Protein AF-A0A066UQR5-F1 (afdb_monomer)

Foldseek 3Di:
DDPVVVVVVVVCVCVVVPVLCVLVVVLVVVLVCCVVVCVPPPPCAPQNSLLCSLLSLLVSLLVLLVVLCVVDVPDCVVSVVLNVVSVVLSVVLVVVCVVVVSVPDNDPPDPVSVVSSVVSNVVSVVSSVVSSVSVVVSVVVVPDDPPPDDPDDDPDDPDDDDD

Structure (mmCIF, N/CA/C/O backbone):
data_AF-A0A066UQR5-F1
#
_entry.id   AF-A0A066UQR5-F1
#
loop_
_atom_site.group_PDB
_atom_site.id
_atom_site.type_symbol
_atom_site.label_atom_id
_atom_site.label_alt_id
_atom_site.label_comp_id
_atom_site.label_asym_id
_atom_site.label_entity_id
_atom_site.label_seq_id
_atom_site.pdbx_PDB_ins_code
_atom_site.Cartn_x
_atom_site.Cartn_y
_atom_site.Cartn_z
_atom_site.occupancy
_atom_site.B_iso_or_equiv
_atom_site.auth_seq_id
_atom_site.auth_comp_id
_atom_site.auth_asym_id
_atom_site.auth_atom_id
_atom_site.pdbx_PDB_model_num
ATOM 1 N N . MET A 1 1 ? 10.404 32.301 -6.853 1.00 52.53 1 MET A N 1
ATOM 2 C CA . MET A 1 1 ? 10.567 30.885 -7.237 1.00 52.53 1 MET A CA 1
ATOM 3 C C . MET A 1 1 ? 9.236 30.421 -7.804 1.00 52.53 1 MET A C 1
ATOM 5 O O . MET A 1 1 ? 8.240 30.548 -7.100 1.00 52.53 1 MET A O 1
ATOM 9 N N . SER A 1 2 ? 9.175 30.049 -9.086 1.00 71.06 2 SER A N 1
ATOM 10 C CA . SER A 1 2 ? 7.909 29.669 -9.725 1.00 71.06 2 SER A CA 1
ATOM 11 C C . SER A 1 2 ? 7.481 28.278 -9.256 1.00 71.06 2 SER A C 1
ATOM 13 O O . SER A 1 2 ? 8.326 27.415 -9.035 1.00 71.06 2 SER A O 1
ATOM 15 N N . ILE A 1 3 ? 6.173 28.034 -9.136 1.00 69.75 3 ILE A N 1
ATOM 16 C CA . ILE A 1 3 ? 5.623 26.706 -8.802 1.00 69.75 3 ILE A CA 1
ATOM 17 C C . ILE A 1 3 ? 6.119 25.657 -9.809 1.00 69.75 3 ILE A C 1
ATOM 19 O O . ILE A 1 3 ? 6.401 24.525 -9.431 1.00 69.75 3 ILE A O 1
ATOM 23 N N . LYS A 1 4 ? 6.297 26.057 -11.075 1.00 67.25 4 LYS A N 1
ATOM 24 C CA . LYS A 1 4 ? 6.866 25.198 -12.118 1.00 67.25 4 LYS A CA 1
ATOM 25 C C . LYS A 1 4 ? 8.292 24.763 -11.782 1.00 67.25 4 LYS A C 1
ATOM 27 O O . LYS A 1 4 ? 8.560 23.575 -11.833 1.00 67.25 4 LYS A O 1
ATOM 32 N N . ASP A 1 5 ? 9.156 25.679 -11.348 1.00 70.44 5 ASP A N 1
ATOM 33 C CA . ASP A 1 5 ? 10.553 25.360 -11.012 1.00 70.44 5 ASP A CA 1
ATOM 34 C C . ASP A 1 5 ? 10.650 24.399 -9.820 1.00 70.44 5 ASP A C 1
ATOM 36 O O . ASP A 1 5 ? 11.504 23.519 -9.791 1.00 70.44 5 ASP A O 1
ATOM 40 N N . VAL A 1 6 ? 9.749 24.536 -8.841 1.00 71.06 6 VAL A N 1
ATOM 41 C CA . VAL A 1 6 ? 9.685 23.629 -7.684 1.00 71.06 6 VAL A CA 1
ATOM 42 C C . VAL A 1 6 ? 9.230 22.233 -8.108 1.00 71.06 6 VAL A C 1
ATOM 44 O O . VAL A 1 6 ? 9.817 21.245 -7.675 1.00 71.06 6 VAL A O 1
ATOM 47 N N . VAL A 1 7 ? 8.210 22.142 -8.967 1.00 70.19 7 VAL A N 1
ATOM 48 C CA . VAL A 1 7 ? 7.696 20.858 -9.467 1.00 70.19 7 VAL A CA 1
ATOM 49 C C . VAL A 1 7 ? 8.724 20.171 -10.360 1.00 70.19 7 VAL A C 1
ATOM 51 O O . VAL A 1 7 ? 8.945 18.975 -10.193 1.00 70.19 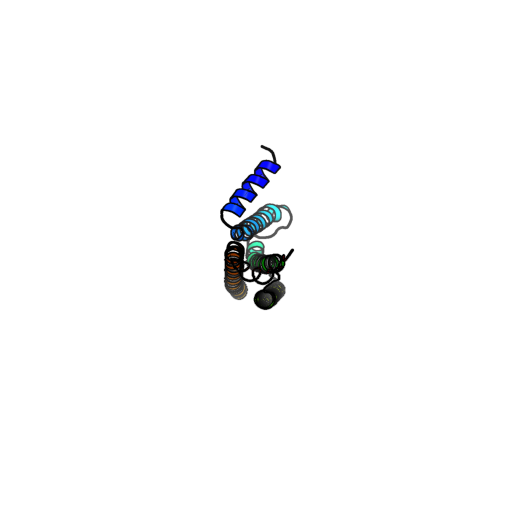7 VAL A O 1
ATOM 54 N N . THR A 1 8 ? 9.387 20.903 -11.256 1.00 71.56 8 THR A N 1
ATOM 55 C CA . THR A 1 8 ? 10.413 20.345 -12.144 1.00 71.56 8 THR A CA 1
ATOM 56 C C . THR A 1 8 ? 11.614 19.848 -11.344 1.00 71.56 8 THR A C 1
ATOM 58 O O . THR A 1 8 ? 11.971 18.684 -11.480 1.00 71.56 8 THR A O 1
ATOM 61 N N . ASN A 1 9 ? 12.149 20.646 -10.412 1.00 72.75 9 ASN A N 1
ATOM 62 C CA . ASN A 1 9 ? 13.279 20.224 -9.574 1.00 72.75 9 ASN A CA 1
ATOM 63 C C . ASN A 1 9 ? 12.934 19.035 -8.666 1.00 72.75 9 ASN A C 1
ATOM 65 O O . ASN A 1 9 ? 13.751 18.135 -8.487 1.00 72.75 9 ASN A O 1
ATOM 69 N N . ALA A 1 10 ? 11.729 19.011 -8.089 1.00 66.88 10 ALA A N 1
ATOM 70 C CA . ALA A 1 10 ? 11.284 17.882 -7.276 1.00 66.88 10 ALA A CA 1
ATOM 71 C C . ALA A 1 10 ? 11.105 16.616 -8.123 1.00 66.88 10 ALA A C 1
ATOM 73 O O . ALA A 1 10 ? 11.476 15.534 -7.681 1.00 66.88 10 ALA A O 1
ATOM 74 N N . SER A 1 11 ? 10.575 16.749 -9.341 1.00 62.94 11 SER A N 1
ATOM 75 C CA . SER A 1 11 ? 10.389 15.628 -10.266 1.00 62.94 11 SER A CA 1
ATOM 76 C C . SER A 1 11 ? 11.729 15.089 -10.763 1.00 62.94 11 SER A C 1
ATOM 78 O O . SER A 1 11 ? 11.930 13.884 -10.747 1.00 62.94 11 SER A O 1
ATOM 80 N N . GLU A 1 12 ? 12.672 15.956 -11.132 1.00 67.25 12 GLU A N 1
ATOM 81 C CA . GLU A 1 12 ? 14.018 15.563 -11.565 1.00 67.25 12 GLU A CA 1
ATOM 82 C C . GLU A 1 12 ? 14.816 14.902 -10.442 1.00 67.25 12 GLU A C 1
ATOM 84 O O . GLU A 1 12 ? 15.438 13.867 -10.664 1.00 67.25 12 GLU A O 1
ATOM 89 N N . TRP A 1 13 ? 14.755 15.435 -9.217 1.00 71.31 13 TRP A N 1
ATOM 90 C CA . TRP A 1 13 ? 15.393 14.802 -8.059 1.00 71.31 13 TRP A CA 1
ATOM 91 C C . TRP A 1 13 ? 14.808 13.417 -7.775 1.00 71.31 13 TRP A C 1
ATOM 93 O O . TRP A 1 13 ? 15.521 12.476 -7.427 1.00 71.31 13 TRP A O 1
ATOM 103 N N . LEU A 1 14 ? 13.497 13.283 -7.931 1.00 60.69 14 LEU A N 1
ATOM 104 C CA . LEU A 1 14 ? 12.776 12.074 -7.583 1.00 60.69 14 LEU A CA 1
ATOM 105 C C . LEU A 1 14 ? 12.881 10.994 -8.671 1.00 60.69 14 LEU A C 1
ATOM 107 O O . LEU A 1 14 ? 13.005 9.819 -8.347 1.00 60.69 14 LEU A O 1
ATOM 111 N N . VAL A 1 15 ? 12.933 11.386 -9.945 1.00 62.50 15 VAL A N 1
ATOM 112 C CA . VAL A 1 15 ? 13.271 10.495 -11.065 1.00 62.50 15 VAL A CA 1
ATOM 113 C C . VAL A 1 15 ? 14.761 10.131 -11.030 1.00 62.50 15 VAL A C 1
ATOM 115 O O . VAL A 1 15 ? 15.109 8.976 -11.255 1.00 62.50 15 VAL A O 1
ATOM 118 N N . GLY A 1 16 ? 15.638 11.071 -10.662 1.00 62.62 16 GLY A N 1
ATOM 119 C CA . GLY A 1 16 ? 17.086 10.863 -10.575 1.00 62.62 16 GLY A CA 1
ATOM 120 C C . GLY A 1 16 ? 17.536 9.894 -9.476 1.00 62.62 16 GLY A C 1
ATOM 121 O O . GLY A 1 16 ? 18.602 9.300 -9.599 1.00 62.62 16 GLY A O 1
ATOM 122 N N . ASN A 1 17 ? 16.726 9.688 -8.430 1.00 66.12 17 ASN A N 1
ATOM 123 C CA . ASN A 1 17 ? 16.978 8.692 -7.376 1.00 66.12 17 ASN A CA 1
ATOM 124 C C . ASN A 1 17 ? 16.200 7.367 -7.579 1.00 66.12 17 ASN A C 1
ATOM 126 O O . ASN A 1 17 ? 16.297 6.463 -6.746 1.00 66.12 17 ASN A O 1
ATOM 130 N N . GLY A 1 18 ? 15.460 7.236 -8.688 1.00 64.19 18 GLY A N 1
ATOM 131 C CA . GLY A 1 18 ? 14.679 6.055 -9.072 1.00 64.19 18 GLY A CA 1
ATOM 132 C C . GLY A 1 18 ? 13.170 6.271 -8.944 1.00 64.19 18 GLY A C 1
ATOM 133 O O . GLY A 1 18 ? 12.674 6.681 -7.891 1.00 64.19 18 GLY A O 1
ATOM 134 N N . SER A 1 19 ? 12.408 5.946 -9.998 1.00 68.19 19 SER A N 1
ATOM 135 C CA . SER A 1 19 ? 10.958 6.212 -10.033 1.00 68.19 19 SER A CA 1
ATOM 136 C C . SER A 1 19 ? 10.174 5.428 -8.970 1.00 68.19 19 SER A C 1
ATOM 138 O O . SER A 1 19 ? 9.067 5.814 -8.590 1.00 68.19 19 SER A O 1
ATOM 140 N N . TRP A 1 20 ? 10.779 4.384 -8.398 1.00 69.31 20 TRP A N 1
ATOM 141 C CA . TRP A 1 20 ? 10.254 3.620 -7.267 1.00 69.31 20 TRP A CA 1
ATOM 142 C C . TRP A 1 20 ? 10.124 4.411 -5.953 1.00 69.31 20 TRP A C 1
ATOM 144 O O . TRP A 1 20 ? 9.357 4.003 -5.078 1.00 69.31 20 TRP A O 1
ATOM 154 N N . LEU A 1 21 ? 10.794 5.562 -5.808 1.00 72.69 21 LEU A N 1
ATOM 155 C CA . LEU A 1 21 ? 10.617 6.459 -4.655 1.00 72.69 21 LEU A CA 1
ATOM 156 C C . LEU A 1 21 ? 9.324 7.279 -4.731 1.00 72.69 21 LEU A C 1
ATOM 158 O O . LEU A 1 21 ? 8.784 7.685 -3.697 1.00 72.69 21 LEU A O 1
ATOM 162 N N . PHE A 1 22 ? 8.790 7.491 -5.936 1.00 73.31 22 PHE A N 1
ATOM 163 C CA . PHE A 1 22 ? 7.550 8.232 -6.162 1.00 73.31 22 PHE A CA 1
ATOM 164 C C . PHE A 1 22 ? 6.359 7.724 -5.345 1.00 73.31 22 PHE A C 1
ATOM 166 O O . PHE A 1 22 ? 5.757 8.529 -4.628 1.00 73.31 22 PHE A O 1
ATOM 173 N N . PRO A 1 23 ? 6.017 6.421 -5.361 1.00 72.19 23 PRO A N 1
ATOM 174 C CA . PRO A 1 23 ? 4.906 5.913 -4.568 1.00 72.19 23 PRO A CA 1
ATOM 175 C C . PRO A 1 23 ? 5.125 6.081 -3.062 1.00 72.19 23 PRO A C 1
ATOM 177 O O . PRO A 1 23 ? 4.162 6.354 -2.355 1.00 72.19 23 PRO A O 1
ATOM 180 N N . ILE A 1 24 ? 6.360 5.986 -2.557 1.00 78.81 24 ILE A N 1
ATOM 181 C CA . ILE A 1 24 ? 6.650 6.171 -1.125 1.00 78.81 24 ILE A CA 1
ATOM 182 C C . ILE A 1 24 ? 6.392 7.624 -0.714 1.00 78.81 24 ILE A C 1
ATOM 184 O O . ILE A 1 24 ? 5.724 7.880 0.290 1.00 78.81 24 ILE A O 1
ATOM 188 N N . VAL A 1 25 ? 6.875 8.578 -1.511 1.00 79.06 25 VAL A N 1
ATOM 189 C CA . VAL A 1 25 ? 6.674 10.010 -1.256 1.00 79.06 25 VAL A CA 1
ATOM 190 C C . VAL A 1 25 ? 5.199 10.389 -1.391 1.00 79.06 25 VAL A C 1
ATOM 192 O O . VAL A 1 25 ? 4.676 11.096 -0.532 1.00 79.06 25 VAL A O 1
ATOM 195 N N . LEU A 1 26 ? 4.495 9.867 -2.400 1.00 80.06 26 LEU A N 1
ATOM 196 C CA . LEU A 1 26 ? 3.048 10.051 -2.548 1.00 80.06 26 LEU A CA 1
ATOM 197 C C . LEU A 1 26 ? 2.263 9.483 -1.368 1.00 80.06 26 LEU A C 1
ATOM 199 O O . LEU A 1 26 ? 1.287 10.093 -0.930 1.00 80.06 26 LEU A O 1
ATOM 203 N N . LEU A 1 27 ? 2.677 8.333 -0.841 1.00 82.88 27 LEU A N 1
ATOM 204 C CA . LEU A 1 27 ? 2.029 7.696 0.298 1.00 82.88 27 LEU A CA 1
ATOM 205 C C . LEU A 1 27 ? 2.231 8.517 1.576 1.00 82.88 27 LEU A C 1
ATOM 207 O O . LEU A 1 27 ? 1.278 8.744 2.323 1.00 82.88 27 LEU A O 1
ATOM 211 N N . LEU A 1 28 ? 3.443 9.043 1.776 1.00 82.12 28 LEU A N 1
ATOM 212 C CA . LEU A 1 28 ? 3.756 9.965 2.864 1.00 82.12 28 LEU A CA 1
ATOM 213 C C . LEU A 1 28 ? 2.944 11.263 2.747 1.00 82.12 28 LEU A C 1
ATOM 215 O O . LEU A 1 28 ? 2.324 11.684 3.722 1.00 82.12 28 LEU A O 1
ATOM 219 N N . LEU A 1 29 ? 2.889 11.872 1.558 1.00 82.19 29 LEU A N 1
ATOM 220 C CA . LEU A 1 29 ? 2.087 13.073 1.313 1.00 82.19 29 LEU A CA 1
ATOM 221 C C . LEU A 1 29 ? 0.598 12.813 1.541 1.00 82.19 29 LEU A C 1
ATOM 223 O O . LEU A 1 29 ? -0.058 13.610 2.202 1.00 82.19 29 LEU A O 1
ATOM 227 N N . SER A 1 30 ? 0.068 11.695 1.048 1.00 80.19 30 SER A N 1
ATOM 228 C CA . SER A 1 30 ? -1.341 11.322 1.222 1.00 80.19 30 SER A CA 1
ATOM 229 C C . SER A 1 30 ? -1.693 11.142 2.697 1.00 80.19 30 SER A C 1
ATOM 231 O O . SER A 1 30 ? -2.737 11.613 3.153 1.00 80.19 30 SER A O 1
ATOM 233 N N . PHE A 1 31 ? -0.795 10.523 3.467 1.00 79.50 31 PHE A N 1
ATOM 234 C CA . PHE A 1 31 ? -0.946 10.376 4.909 1.00 79.50 31 PHE A CA 1
ATOM 235 C C . PHE A 1 31 ? -0.892 11.725 5.634 1.00 79.50 31 PHE A C 1
ATOM 237 O O . PHE A 1 31 ? -1.767 12.017 6.448 1.00 79.50 31 PHE A O 1
ATOM 244 N N . LEU A 1 32 ? 0.090 12.575 5.317 1.00 81.06 32 LEU A N 1
ATOM 245 C CA . LEU A 1 32 ? 0.244 13.903 5.919 1.00 81.06 32 LEU A CA 1
ATOM 246 C C . LEU A 1 32 ? -0.928 14.830 5.581 1.00 81.06 32 LEU A C 1
ATOM 248 O O . LEU A 1 32 ? -1.417 15.536 6.461 1.00 81.06 32 LEU A O 1
ATOM 252 N N . LEU A 1 33 ? -1.420 14.795 4.341 1.00 80.00 33 LEU A N 1
ATOM 253 C CA . LEU A 1 33 ? -2.592 15.550 3.906 1.00 80.00 33 LEU A CA 1
ATOM 254 C C . LEU A 1 33 ? -3.852 15.062 4.621 1.00 80.00 33 LEU A C 1
ATOM 256 O O . LEU A 1 33 ? -4.586 15.879 5.170 1.00 80.00 33 LEU A O 1
ATOM 260 N N . ARG A 1 34 ? -4.090 13.745 4.701 1.00 74.56 34 ARG A N 1
ATOM 261 C CA . ARG A 1 34 ? -5.229 13.206 5.466 1.00 74.56 34 ARG A CA 1
ATOM 262 C C . ARG A 1 34 ? -5.123 13.506 6.959 1.00 74.56 34 ARG A C 1
ATOM 264 O O . ARG A 1 34 ? -6.142 13.776 7.585 1.00 74.56 34 ARG A O 1
ATOM 271 N N . TRP A 1 35 ? -3.922 13.508 7.530 1.00 72.38 35 TRP A N 1
ATOM 272 C CA . TRP A 1 35 ? -3.703 13.867 8.931 1.00 72.38 35 TRP A CA 1
ATOM 273 C C . TRP A 1 35 ? -3.945 15.355 9.201 1.00 72.38 35 TRP A C 1
ATOM 275 O O . TRP A 1 35 ? -4.693 15.705 10.115 1.00 72.38 35 TRP A O 1
ATOM 285 N N . GLY A 1 36 ? -3.345 16.231 8.393 1.00 69.81 36 GLY A N 1
ATOM 286 C CA . GLY A 1 36 ? -3.449 17.682 8.532 1.00 69.81 36 GLY A CA 1
ATOM 287 C C . GLY A 1 36 ? -4.852 18.202 8.226 1.00 69.81 36 GLY A C 1
ATOM 288 O O . GLY A 1 36 ? -5.417 18.962 9.008 1.00 69.81 36 GLY A O 1
ATOM 289 N N . TRP A 1 37 ? -5.455 17.738 7.130 1.00 65.69 37 TRP A N 1
ATOM 290 C CA . TRP A 1 37 ? -6.785 18.167 6.691 1.00 65.69 37 TRP A CA 1
ATOM 291 C C . TRP A 1 37 ? -7.908 17.465 7.473 1.00 65.69 37 TRP A C 1
ATOM 293 O O . TRP A 1 37 ? -8.911 18.086 7.838 1.00 65.69 37 TRP A O 1
ATOM 303 N N . GLY A 1 38 ? -7.727 16.182 7.808 1.00 58.47 38 GLY A N 1
ATOM 304 C CA . GLY A 1 38 ? -8.699 15.376 8.557 1.00 58.47 38 GLY A CA 1
ATOM 305 C C . GLY A 1 38 ? -8.902 15.833 10.003 1.00 58.47 38 GLY A C 1
ATOM 306 O O . GLY A 1 38 ? -10.002 15.668 10.540 1.00 58.47 38 GLY A O 1
ATOM 307 N N . ARG A 1 39 ? -7.894 16.489 10.602 1.00 54.38 39 ARG A N 1
ATOM 308 C CA . ARG A 1 39 ? -8.020 17.169 11.901 1.00 54.38 39 ARG A CA 1
ATOM 309 C C . ARG A 1 39 ? -8.986 18.355 11.872 1.00 54.38 39 ARG A C 1
ATOM 311 O O . ARG A 1 39 ? -9.636 18.606 12.880 1.00 54.38 39 ARG A O 1
ATOM 318 N N . GLY A 1 40 ? -9.079 19.067 10.746 1.00 53.56 40 GLY A N 1
ATOM 319 C CA . GLY A 1 40 ? -9.911 20.267 10.611 1.00 53.56 40 GLY A CA 1
ATOM 320 C C . GLY A 1 40 ? -11.368 19.983 10.240 1.00 53.56 40 GLY A C 1
ATOM 321 O O . GLY A 1 40 ? -12.266 20.607 10.792 1.00 53.56 40 GLY A O 1
ATOM 322 N N . PHE A 1 41 ? -11.617 19.033 9.331 1.00 53.06 41 PHE A N 1
ATOM 323 C CA . PHE A 1 41 ? -12.947 18.866 8.718 1.00 53.06 41 PHE A CA 1
ATOM 324 C C . PHE A 1 41 ? -13.720 17.614 9.146 1.00 53.06 41 PHE A C 1
ATOM 326 O O . PHE A 1 41 ? -14.946 17.629 9.121 1.00 53.06 41 PHE A O 1
ATOM 333 N N . SER A 1 42 ? -13.045 16.520 9.515 1.00 53.00 42 SER A N 1
ATOM 334 C CA . SER A 1 42 ? -13.688 15.194 9.492 1.00 53.00 42 SER A CA 1
ATOM 335 C C . SER A 1 42 ? -13.722 14.468 10.843 1.00 53.00 42 SER A C 1
ATOM 337 O O . SER A 1 42 ? -14.220 13.350 10.922 1.00 53.00 42 SER A O 1
ATOM 339 N N . LYS A 1 43 ? -13.219 15.078 11.932 1.00 58.66 43 LYS A N 1
ATOM 340 C CA . LYS A 1 43 ? -13.073 14.414 13.252 1.00 58.66 43 LYS A CA 1
ATOM 341 C C . LYS A 1 43 ? -12.449 13.009 13.128 1.00 58.66 43 LYS A C 1
ATOM 343 O O . LYS A 1 43 ? -12.762 12.099 13.898 1.00 58.66 43 LYS A O 1
ATOM 348 N N . ILE A 1 44 ? -11.576 12.811 12.136 1.00 61.34 44 ILE A N 1
ATOM 349 C CA . ILE A 1 44 ? -10.871 11.546 11.948 1.00 61.34 44 ILE A CA 1
ATOM 350 C C . ILE A 1 44 ? -9.821 11.474 13.051 1.00 61.34 44 ILE A C 1
ATOM 352 O O . ILE A 1 44 ? -8.824 12.196 13.042 1.00 61.34 44 ILE A O 1
ATOM 356 N N . ASN A 1 45 ? -10.069 10.607 14.030 1.00 69.69 45 ASN A N 1
ATOM 357 C CA . ASN A 1 45 ? -9.099 10.303 15.071 1.00 69.69 45 ASN A CA 1
ATOM 358 C C . ASN A 1 45 ? -7.839 9.690 14.444 1.00 69.69 45 ASN A C 1
ATOM 360 O O . ASN A 1 45 ? -7.928 8.915 13.490 1.00 69.69 45 ASN A O 1
ATOM 364 N N . PHE A 1 46 ? -6.666 9.978 15.019 1.00 72.94 46 PHE A N 1
ATOM 365 C CA . PHE A 1 46 ? -5.379 9.395 14.594 1.00 72.94 46 PHE A CA 1
ATOM 366 C C . PHE A 1 46 ? -5.445 7.881 14.453 1.00 72.94 46 PHE A C 1
ATOM 368 O O . PHE A 1 46 ? -4.902 7.305 13.519 1.00 72.94 46 PHE A O 1
ATOM 375 N N . PHE A 1 47 ? -6.182 7.253 15.366 1.00 75.25 47 PHE A N 1
ATOM 376 C CA . PHE A 1 47 ? -6.452 5.832 15.342 1.00 75.25 47 PHE A CA 1
ATOM 377 C C . PHE A 1 47 ? -7.105 5.387 14.027 1.00 75.25 47 PHE A C 1
ATOM 379 O O . PHE A 1 47 ? -6.610 4.472 13.381 1.00 75.25 47 PHE A O 1
ATOM 386 N N . LYS A 1 48 ? -8.165 6.066 13.579 1.00 76.31 48 LYS A N 1
ATOM 387 C CA . LYS A 1 48 ? -8.852 5.738 12.322 1.00 76.31 48 LYS A CA 1
ATOM 388 C C . LYS A 1 48 ? -7.934 5.947 11.123 1.00 76.31 48 LYS A C 1
ATOM 390 O O . LYS A 1 48 ? -7.914 5.100 10.236 1.00 76.31 48 LYS A O 1
ATOM 395 N N . LEU A 1 49 ? -7.129 7.013 11.139 1.00 79.50 49 LEU A N 1
ATOM 396 C CA . LEU A 1 49 ? -6.134 7.263 10.097 1.00 79.50 49 LEU A CA 1
ATOM 397 C C . LEU A 1 49 ? -5.107 6.123 10.010 1.00 79.50 49 LEU A C 1
ATOM 399 O O . LEU A 1 49 ? -4.867 5.591 8.930 1.00 79.50 49 LEU A O 1
ATOM 403 N N . ILE A 1 50 ? -4.554 5.702 11.150 1.00 82.44 50 ILE A N 1
ATOM 404 C CA . ILE A 1 50 ? -3.623 4.573 11.219 1.00 82.44 50 ILE A CA 1
ATOM 405 C C . ILE A 1 50 ? -4.290 3.291 10.720 1.00 82.44 50 ILE A C 1
ATOM 407 O O . ILE A 1 50 ? -3.685 2.556 9.952 1.00 82.44 50 ILE A O 1
ATOM 411 N N . MET A 1 51 ? -5.537 3.018 11.100 1.00 82.75 51 MET A N 1
ATOM 412 C CA . MET A 1 51 ? -6.225 1.788 10.696 1.00 82.75 51 MET A CA 1
ATOM 413 C C . MET A 1 51 ? -6.545 1.721 9.194 1.00 82.75 51 MET A C 1
ATOM 415 O O . MET A 1 51 ? -6.717 0.622 8.667 1.00 82.75 51 MET A O 1
ATOM 419 N N . VAL A 1 52 ? -6.632 2.868 8.511 1.00 84.00 52 VAL A N 1
ATOM 420 C CA . VAL A 1 52 ? -6.822 2.959 7.049 1.00 84.00 52 VAL A CA 1
ATOM 421 C C . VAL A 1 52 ? -5.493 2.866 6.298 1.00 84.00 52 VAL A C 1
ATOM 423 O O . VAL A 1 52 ? -5.454 2.370 5.176 1.00 84.00 52 VAL A O 1
ATOM 426 N N . PHE A 1 53 ? -4.383 3.240 6.930 1.00 85.44 53 PHE A N 1
ATOM 427 C CA . PHE A 1 53 ? -3.056 3.242 6.314 1.00 85.44 53 PHE A CA 1
ATOM 428 C C . PHE A 1 53 ? -2.631 1.923 5.623 1.00 85.44 53 PHE A C 1
ATOM 430 O O . PHE A 1 53 ? -2.108 1.990 4.511 1.00 85.44 53 PHE A O 1
ATOM 437 N N . PRO A 1 54 ? -2.896 0.713 6.167 1.00 85.38 54 PRO A N 1
ATOM 438 C CA . PRO A 1 54 ? -2.612 -0.535 5.454 1.00 85.38 54 PRO A CA 1
ATOM 439 C C . PRO A 1 54 ? -3.389 -0.666 4.137 1.00 85.38 54 PRO A C 1
ATOM 441 O O . PRO A 1 54 ? -2.916 -1.287 3.192 1.00 85.38 54 PRO A O 1
ATOM 444 N N . ILE A 1 55 ? -4.607 -0.127 4.069 1.00 86.62 55 ILE A N 1
ATOM 445 C CA . ILE A 1 55 ? -5.420 -0.141 2.848 1.00 86.62 55 ILE A CA 1
ATOM 446 C C . ILE A 1 55 ? -4.801 0.812 1.825 1.00 86.62 55 ILE A C 1
ATOM 448 O O . ILE A 1 55 ? -4.607 0.411 0.681 1.00 86.62 55 ILE A O 1
ATOM 452 N N . ASP A 1 56 ? -4.404 2.015 2.248 1.00 85.62 56 ASP A N 1
ATOM 453 C CA . ASP A 1 56 ? -3.730 2.988 1.380 1.00 85.62 56 ASP A CA 1
ATOM 454 C C . ASP A 1 56 ? -2.424 2.416 0.792 1.00 85.62 56 ASP A C 1
ATOM 456 O O . ASP A 1 56 ? -2.174 2.554 -0.404 1.00 85.62 56 ASP A O 1
ATOM 460 N N . ILE A 1 57 ? -1.632 1.684 1.590 1.00 87.12 57 ILE A N 1
ATOM 461 C CA . ILE A 1 57 ? -0.436 0.971 1.105 1.00 87.12 57 ILE A CA 1
ATOM 462 C C . ILE A 1 57 ? -0.779 -0.066 0.035 1.00 87.12 57 ILE A C 1
ATOM 464 O O . I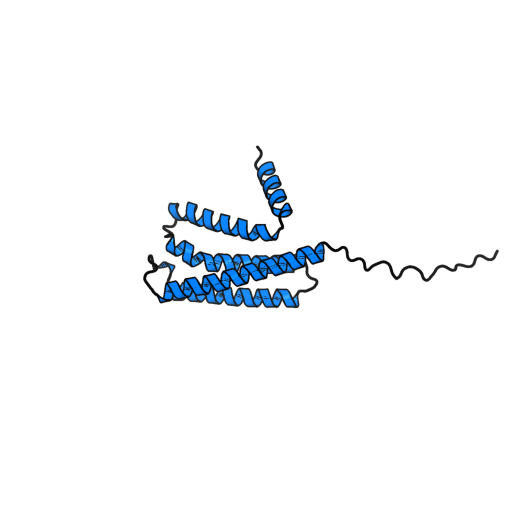LE A 1 57 ? -0.111 -0.111 -0.998 1.00 87.12 57 ILE A O 1
ATOM 468 N N . LYS A 1 58 ? -1.816 -0.885 0.240 1.00 88.81 58 LYS A N 1
ATOM 469 C CA . LYS A 1 58 ? -2.223 -1.884 -0.760 1.00 88.81 58 LYS A CA 1
ATOM 470 C C . LYS A 1 58 ? -2.726 -1.236 -2.048 1.00 88.81 58 LYS A C 1
ATOM 472 O O . LYS A 1 58 ? -2.414 -1.744 -3.122 1.00 88.81 58 LYS A O 1
ATOM 477 N N . ILE A 1 59 ? -3.467 -0.128 -1.955 1.00 87.44 59 ILE A N 1
ATOM 478 C CA . ILE A 1 59 ? -3.911 0.644 -3.125 1.00 87.44 59 ILE A CA 1
ATOM 479 C C . ILE A 1 59 ? -2.691 1.125 -3.907 1.00 87.44 59 ILE A C 1
ATOM 481 O O . ILE A 1 59 ? -2.597 0.851 -5.099 1.00 87.44 59 ILE A O 1
ATOM 485 N N . MET A 1 60 ? -1.730 1.756 -3.228 1.00 86.56 60 MET A N 1
ATOM 486 C CA . MET A 1 60 ? -0.513 2.264 -3.862 1.00 86.56 60 MET A CA 1
ATOM 487 C C . MET A 1 60 ? 0.309 1.143 -4.512 1.00 86.56 60 MET A C 1
ATOM 489 O O . MET A 1 60 ? 0.725 1.275 -5.662 1.00 86.56 60 MET A O 1
ATOM 493 N N . ALA A 1 61 ? 0.464 0.003 -3.834 1.00 85.69 61 ALA A N 1
ATOM 494 C CA . ALA A 1 61 ? 1.104 -1.187 -4.394 1.00 85.69 61 ALA A CA 1
ATOM 495 C C . ALA A 1 61 ? 0.401 -1.665 -5.682 1.00 85.69 61 ALA A C 1
ATOM 497 O O . ALA A 1 61 ? 1.044 -1.833 -6.715 1.00 85.69 61 ALA A O 1
ATOM 498 N N . CYS A 1 62 ? -0.932 -1.790 -5.666 1.00 86.69 62 CYS A N 1
ATOM 499 C CA . CYS A 1 62 ? -1.703 -2.202 -6.844 1.00 86.69 62 CYS A CA 1
ATOM 500 C C . CYS A 1 62 ? -1.595 -1.191 -7.995 1.00 86.69 62 CYS A C 1
ATOM 502 O O . CYS A 1 62 ? -1.404 -1.592 -9.141 1.00 86.69 62 CYS A O 1
ATOM 504 N N . THR A 1 63 ? -1.676 0.115 -7.711 1.00 85.75 63 THR A N 1
ATOM 505 C CA . THR A 1 63 ? -1.514 1.154 -8.743 1.00 85.75 63 THR A CA 1
ATOM 506 C C . THR A 1 63 ? -0.133 1.117 -9.379 1.00 85.75 63 THR A C 1
ATOM 508 O O . THR A 1 63 ? 0.006 1.420 -10.559 1.00 85.75 63 THR A O 1
ATOM 511 N N . PHE A 1 64 ? 0.881 0.703 -8.623 1.00 80.56 64 PHE A N 1
ATOM 512 C CA . PHE A 1 64 ? 2.247 0.630 -9.108 1.00 80.56 64 PHE A CA 1
ATOM 513 C C . PHE A 1 64 ? 2.478 -0.583 -10.011 1.00 80.56 64 PHE A C 1
ATOM 515 O O . PHE A 1 64 ? 3.036 -0.446 -11.095 1.00 80.56 64 PHE A O 1
ATOM 522 N N . VAL A 1 65 ? 1.947 -1.747 -9.626 1.00 82.81 65 VAL A N 1
ATOM 523 C CA . VAL A 1 65 ? 1.917 -2.940 -10.489 1.00 82.81 65 VAL A CA 1
ATOM 524 C C . VAL A 1 65 ? 1.153 -2.653 -11.788 1.00 82.81 65 VAL A C 1
ATOM 526 O O . VAL A 1 65 ? 1.592 -3.046 -12.867 1.00 82.81 65 VAL A O 1
ATOM 529 N N . LEU A 1 66 ? 0.040 -1.916 -11.707 1.00 83.12 66 LEU A N 1
ATOM 530 C CA . LEU A 1 66 ? -0.712 -1.481 -12.883 1.00 83.12 66 LEU A CA 1
ATOM 531 C C . LEU A 1 66 ? 0.100 -0.517 -13.764 1.00 83.12 66 LEU A C 1
ATOM 533 O O . LEU A 1 66 ? 0.120 -0.681 -14.979 1.00 83.12 66 LEU A O 1
ATOM 537 N N . ALA A 1 67 ? 0.792 0.462 -13.173 1.00 79.69 67 ALA A N 1
ATOM 538 C CA . ALA A 1 67 ? 1.650 1.385 -13.914 1.00 79.69 67 ALA A CA 1
ATOM 539 C C . ALA A 1 67 ? 2.789 0.648 -14.638 1.00 79.69 67 ALA A C 1
ATOM 541 O O . ALA A 1 67 ? 3.027 0.905 -15.816 1.00 79.69 67 ALA A O 1
ATOM 542 N N . ALA A 1 68 ? 3.429 -0.319 -13.974 1.00 75.94 68 ALA A N 1
ATOM 543 C CA . ALA A 1 68 ? 4.449 -1.169 -14.583 1.00 75.94 68 ALA A CA 1
ATOM 544 C C . ALA A 1 68 ? 3.902 -1.959 -15.787 1.00 75.94 68 ALA A C 1
ATOM 546 O O . ALA A 1 68 ? 4.552 -2.016 -16.830 1.00 75.94 68 ALA A O 1
ATOM 547 N N . MET A 1 69 ? 2.684 -2.505 -15.681 1.00 76.94 69 MET A N 1
ATOM 548 C CA . MET A 1 69 ? 2.016 -3.207 -16.785 1.00 76.94 69 MET A CA 1
ATOM 549 C C . MET A 1 69 ? 1.708 -2.283 -17.973 1.00 76.94 69 MET A C 1
ATOM 551 O O . MET A 1 69 ? 1.893 -2.682 -19.120 1.00 76.94 69 MET A O 1
ATOM 555 N N . VAL A 1 70 ? 1.235 -1.058 -17.717 1.00 77.00 70 VAL A N 1
ATOM 556 C CA . VAL A 1 70 ? 0.922 -0.082 -18.778 1.00 77.00 70 VAL A CA 1
ATOM 557 C C . VAL A 1 70 ? 2.186 0.353 -19.520 1.00 77.00 70 VAL A C 1
ATOM 559 O O . VAL A 1 70 ? 2.150 0.533 -20.735 1.00 77.00 70 VAL A O 1
ATOM 562 N N . LEU A 1 71 ? 3.301 0.513 -18.804 1.00 72.12 71 LEU A N 1
ATOM 563 C CA . LEU A 1 71 ? 4.573 0.939 -19.387 1.00 72.12 71 LEU A CA 1
ATOM 564 C C . LEU A 1 71 ? 5.273 -0.169 -20.190 1.00 72.12 71 LEU A C 1
ATOM 566 O O . LEU A 1 71 ? 6.030 0.149 -21.101 1.00 72.12 71 LEU A O 1
ATOM 570 N N . ASN A 1 72 ? 5.017 -1.446 -19.891 1.00 64.38 72 ASN A N 1
ATOM 571 C CA . ASN A 1 72 ? 5.638 -2.579 -20.579 1.00 64.38 72 ASN A CA 1
ATOM 572 C C . ASN A 1 72 ? 4.619 -3.700 -20.873 1.00 64.38 72 ASN A C 1
ATOM 574 O O . ASN A 1 72 ? 4.486 -4.646 -20.092 1.00 64.38 72 ASN A O 1
ATOM 578 N N . PRO A 1 73 ? 3.928 -3.653 -22.029 1.00 66.12 73 PRO A N 1
ATOM 579 C CA . PRO A 1 73 ? 2.909 -4.641 -22.398 1.00 66.12 73 PRO A CA 1
ATOM 580 C C . PRO A 1 73 ? 3.476 -6.008 -22.830 1.00 66.12 73 PRO A C 1
ATOM 582 O O . PRO A 1 73 ? 2.706 -6.891 -23.203 1.00 66.12 73 PRO A O 1
ATOM 585 N N . SER A 1 74 ? 4.800 -6.194 -22.820 1.00 62.66 74 SER A N 1
ATOM 586 C CA . SER A 1 74 ? 5.494 -7.380 -23.342 1.00 62.66 74 SER A CA 1
ATOM 587 C C . SER A 1 74 ? 5.420 -8.620 -22.440 1.00 62.66 74 SER A C 1
ATOM 589 O O . SER A 1 74 ? 5.544 -9.725 -22.957 1.00 62.66 74 SER A O 1
ATOM 591 N N . ASP A 1 75 ? 5.152 -8.466 -21.136 1.00 59.41 75 ASP A N 1
ATOM 592 C CA . ASP A 1 75 ? 4.998 -9.574 -20.172 1.00 59.41 75 ASP A CA 1
ATOM 593 C C . ASP A 1 75 ? 3.710 -9.429 -19.317 1.00 59.41 75 ASP A C 1
ATOM 595 O O . ASP A 1 75 ? 3.754 -9.259 -18.092 1.00 59.41 75 ASP A O 1
ATOM 599 N N . PRO A 1 76 ? 2.512 -9.487 -19.932 1.00 60.31 76 PRO A N 1
ATOM 600 C CA . PRO A 1 76 ? 1.256 -9.153 -19.255 1.00 60.31 76 PRO A CA 1
ATOM 601 C C . PRO A 1 76 ? 0.806 -10.217 -18.241 1.00 60.31 76 PRO A C 1
ATOM 603 O O . PRO A 1 76 ? 0.095 -9.903 -17.284 1.00 60.31 76 PRO A O 1
ATOM 606 N N . PHE A 1 77 ? 1.215 -11.478 -18.420 1.00 64.00 77 PHE A N 1
ATOM 607 C CA . PHE A 1 77 ? 0.691 -12.598 -17.634 1.00 64.00 77 PHE A CA 1
ATOM 608 C C . PHE A 1 77 ? 1.230 -12.634 -16.202 1.00 64.00 77 PHE A C 1
ATOM 610 O O . PHE A 1 77 ? 0.447 -12.783 -15.266 1.00 64.00 77 PHE A O 1
ATOM 617 N N . GLY A 1 78 ? 2.541 -12.455 -16.006 1.00 68.56 78 GLY A N 1
ATOM 618 C CA . GLY A 1 78 ? 3.140 -12.469 -14.668 1.00 68.56 78 GLY A CA 1
ATOM 619 C C . GLY A 1 78 ? 2.617 -11.317 -13.811 1.00 68.56 78 GLY A C 1
ATOM 620 O O . GLY A 1 78 ? 2.022 -11.536 -12.756 1.00 68.56 78 GLY A O 1
ATOM 621 N N . VAL A 1 79 ? 2.756 -10.087 -14.309 1.00 74.12 79 VAL A N 1
ATOM 622 C CA . VAL A 1 79 ? 2.338 -8.855 -13.614 1.00 74.12 79 VAL A CA 1
ATOM 623 C C . VAL A 1 79 ? 0.827 -8.807 -13.399 1.00 74.12 79 VAL A C 1
ATOM 625 O O . VAL A 1 79 ? 0.364 -8.364 -12.348 1.00 74.12 79 VAL A O 1
ATOM 628 N N . GLY A 1 80 ? 0.044 -9.310 -14.358 1.00 77.81 80 GLY A N 1
ATOM 629 C CA . GLY A 1 80 ? -1.413 -9.355 -14.252 1.00 77.81 80 GLY A CA 1
ATOM 630 C C . GLY A 1 80 ? -1.917 -10.280 -13.157 1.00 77.81 80 GLY A C 1
ATOM 631 O O . GLY A 1 80 ? -2.828 -9.903 -12.421 1.00 77.81 80 GLY A O 1
ATOM 632 N N . ILE A 1 81 ? -1.291 -11.443 -12.972 1.00 82.19 81 ILE A N 1
ATOM 633 C CA . ILE A 1 81 ? -1.633 -12.344 -11.864 1.00 82.19 81 ILE A CA 1
ATOM 634 C C . ILE A 1 81 ? -1.336 -11.671 -10.517 1.00 82.19 81 ILE A C 1
ATOM 636 O O . ILE A 1 81 ? -2.172 -11.721 -9.612 1.00 82.19 81 ILE A O 1
ATOM 640 N N . PHE A 1 82 ? -0.196 -10.980 -10.394 1.00 82.19 82 PHE A N 1
ATOM 641 C CA . PHE A 1 82 ? 0.135 -10.217 -9.185 1.00 82.19 82 PHE A CA 1
ATOM 642 C C . PHE A 1 82 ? -0.865 -9.090 -8.911 1.00 82.19 82 PHE A C 1
ATOM 644 O O . PHE A 1 82 ? -1.263 -8.899 -7.760 1.00 82.19 82 PHE A O 1
ATOM 651 N N . LEU A 1 83 ? -1.323 -8.385 -9.949 1.00 86.00 83 LEU A N 1
ATOM 652 C CA . LEU A 1 83 ? -2.340 -7.346 -9.812 1.00 86.00 83 LEU A CA 1
ATOM 653 C C . LEU A 1 83 ? -3.675 -7.922 -9.327 1.00 86.00 83 LEU A C 1
ATOM 655 O O . LEU A 1 83 ? -4.253 -7.400 -8.376 1.00 86.00 83 LEU A O 1
ATOM 659 N N . ILE A 1 84 ? -4.151 -9.013 -9.934 1.00 87.94 84 ILE A N 1
ATOM 660 C CA . ILE A 1 84 ? -5.401 -9.677 -9.532 1.00 87.94 84 ILE A CA 1
ATOM 661 C C . ILE A 1 84 ? -5.308 -10.140 -8.077 1.00 87.94 84 ILE A C 1
ATOM 663 O O . ILE A 1 84 ? -6.207 -9.869 -7.281 1.00 87.94 84 ILE A O 1
ATOM 667 N N . PHE A 1 85 ? -4.201 -10.784 -7.702 1.00 87.75 85 PHE A N 1
ATOM 668 C CA . PHE A 1 85 ? -3.972 -11.214 -6.325 1.00 87.75 85 PHE A CA 1
ATOM 669 C C . PHE A 1 85 ? -3.962 -10.026 -5.352 1.00 87.75 85 PHE A C 1
ATOM 671 O O . PHE A 1 85 ? -4.588 -10.079 -4.290 1.00 87.75 85 PHE A O 1
ATOM 678 N N . GLY A 1 86 ? -3.321 -8.922 -5.737 1.00 86.25 86 GLY A N 1
ATOM 679 C CA . GLY A 1 86 ? -3.301 -7.697 -4.950 1.00 86.25 86 GLY A CA 1
ATOM 680 C C . GLY A 1 86 ? -4.684 -7.073 -4.759 1.00 86.25 86 GLY A C 1
ATOM 681 O O . GLY A 1 86 ? -5.030 -6.685 -3.641 1.00 86.25 86 GLY A O 1
ATOM 682 N N . LEU A 1 87 ? -5.510 -7.050 -5.807 1.00 89.31 87 LEU A N 1
ATOM 683 C CA . LEU A 1 87 ? -6.891 -6.566 -5.743 1.00 89.31 87 LEU A CA 1
ATOM 684 C C . LEU A 1 87 ? -7.767 -7.443 -4.840 1.00 89.31 87 LEU A C 1
ATOM 686 O O . LEU A 1 87 ? -8.574 -6.913 -4.074 1.00 89.31 87 LEU A O 1
ATOM 690 N N . VAL A 1 88 ? -7.581 -8.767 -4.864 1.00 91.00 88 VAL A N 1
ATOM 691 C CA . VAL A 1 88 ? -8.277 -9.687 -3.949 1.00 91.00 88 VAL A CA 1
ATOM 692 C C . VAL A 1 88 ? -7.887 -9.397 -2.498 1.00 91.00 88 VAL A C 1
ATOM 694 O O . VAL A 1 88 ? -8.764 -9.235 -1.648 1.00 91.00 88 VAL A O 1
ATOM 697 N N . LEU A 1 89 ? -6.590 -9.262 -2.202 1.00 88.50 89 LEU A N 1
ATOM 698 C CA . LEU A 1 89 ? -6.115 -8.921 -0.856 1.00 88.50 89 LEU A CA 1
ATOM 699 C C . LEU A 1 89 ? -6.618 -7.552 -0.385 1.00 88.50 89 LEU A C 1
ATOM 701 O O . LEU A 1 89 ? -6.978 -7.394 0.786 1.00 88.50 89 LEU A O 1
ATOM 705 N N . LEU A 1 90 ? -6.670 -6.567 -1.284 1.00 88.50 90 LEU A N 1
ATOM 706 C CA . LEU A 1 90 ? -7.246 -5.255 -1.012 1.00 88.50 90 LEU A CA 1
ATOM 707 C C . LEU A 1 90 ? -8.737 -5.370 -0.667 1.00 88.50 90 LEU A C 1
ATOM 709 O O . LEU A 1 90 ? -9.160 -4.852 0.367 1.00 88.50 90 LEU A O 1
ATOM 713 N N . GLY A 1 91 ? -9.511 -6.095 -1.478 1.00 86.50 91 GLY A N 1
ATOM 714 C CA . GLY A 1 91 ? -10.939 -6.322 -1.254 1.00 86.50 91 GLY A CA 1
ATOM 715 C C . GLY A 1 91 ? -11.219 -7.009 0.083 1.00 86.50 91 GLY A C 1
ATOM 716 O O . GLY A 1 91 ? -12.065 -6.550 0.852 1.00 86.50 91 GLY A O 1
ATOM 717 N N . VAL A 1 92 ? -10.445 -8.044 0.420 1.00 88.31 92 VAL A N 1
ATOM 718 C CA . VAL A 1 92 ? -10.522 -8.717 1.726 1.00 88.31 92 VAL A CA 1
ATOM 719 C C . VAL A 1 92 ? -10.186 -7.745 2.861 1.00 88.31 92 VAL A C 1
ATOM 721 O O . VAL A 1 92 ? -10.904 -7.695 3.859 1.00 88.31 92 VAL A O 1
ATOM 724 N N . SER A 1 93 ? -9.142 -6.922 2.710 1.00 84.75 93 SER A N 1
ATOM 725 C CA . SER A 1 93 ? -8.756 -5.932 3.722 1.00 84.75 93 SER A CA 1
ATOM 726 C C . SER A 1 93 ? -9.859 -4.893 3.962 1.00 84.75 93 SER A C 1
ATOM 728 O O . SER A 1 93 ? -10.145 -4.569 5.112 1.00 84.75 93 SER A O 1
ATOM 730 N N . ILE A 1 94 ? -10.518 -4.402 2.909 1.00 85.25 94 ILE A N 1
ATOM 731 C CA . I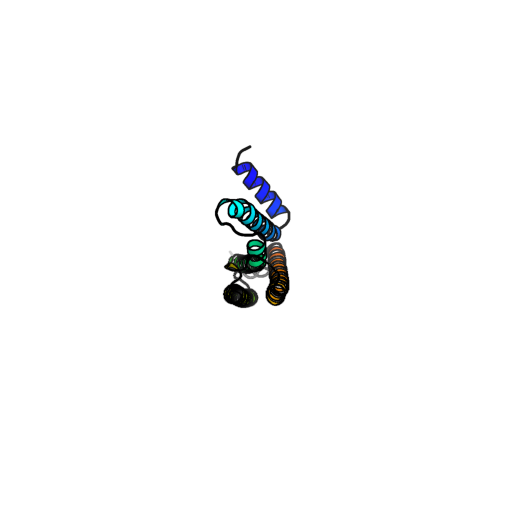LE A 1 94 ? -11.646 -3.463 3.029 1.00 85.25 94 ILE A CA 1
ATOM 732 C C . ILE A 1 94 ? -12.856 -4.153 3.675 1.00 85.25 94 ILE A C 1
ATOM 734 O O . ILE A 1 94 ? -13.487 -3.592 4.571 1.00 85.25 94 ILE A O 1
ATOM 738 N N . GLY A 1 95 ? -13.152 -5.396 3.284 1.00 84.75 95 GLY A N 1
ATOM 739 C CA . GLY A 1 95 ? -14.233 -6.191 3.869 1.00 84.75 95 GLY A CA 1
ATOM 740 C C . GLY A 1 95 ? -14.066 -6.387 5.378 1.00 84.75 95 GLY A C 1
ATOM 741 O O . GLY A 1 95 ? -14.995 -6.126 6.143 1.0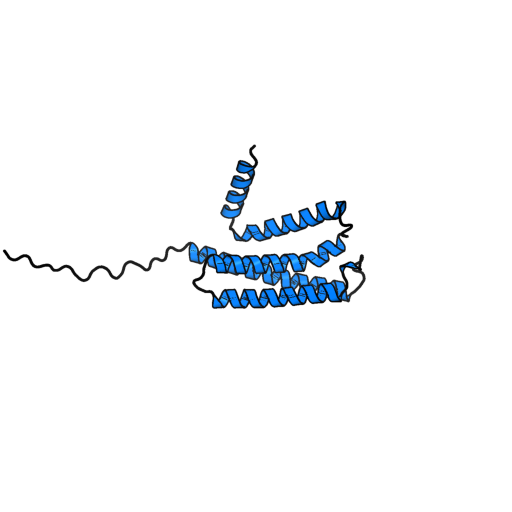0 84.75 95 GLY A O 1
ATOM 742 N N . PHE A 1 96 ? -12.863 -6.759 5.828 1.00 84.25 96 PHE A N 1
ATOM 743 C CA . PHE A 1 96 ? -12.552 -6.859 7.256 1.00 84.25 96 PHE A CA 1
ATOM 744 C C . PHE A 1 96 ? -12.610 -5.505 7.966 1.00 84.25 96 PHE A C 1
ATOM 746 O O . PHE A 1 96 ? -13.137 -5.433 9.076 1.00 84.25 96 PHE A O 1
ATOM 753 N N . TYR A 1 97 ? -12.122 -4.431 7.339 1.00 83.00 97 TYR A N 1
ATOM 754 C CA . TYR A 1 97 ? -12.199 -3.085 7.908 1.00 83.00 97 TYR A CA 1
ATOM 755 C C . TYR A 1 97 ? -13.652 -2.672 8.198 1.00 83.00 97 TYR A C 1
ATOM 757 O O . TYR A 1 97 ? -13.965 -2.218 9.305 1.00 83.00 97 TYR A O 1
ATOM 765 N N . ASN A 1 98 ? -14.552 -2.918 7.241 1.00 83.50 98 ASN A N 1
ATOM 766 C CA . ASN A 1 98 ? -15.980 -2.632 7.375 1.00 83.50 98 ASN A CA 1
ATOM 767 C C . ASN A 1 98 ? -16.657 -3.558 8.395 1.00 83.50 98 ASN A C 1
ATOM 769 O O . ASN A 1 98 ? -17.432 -3.093 9.233 1.00 83.50 98 ASN A O 1
ATOM 773 N N . HIS A 1 99 ? -16.336 -4.856 8.381 1.00 83.94 99 HIS A N 1
ATOM 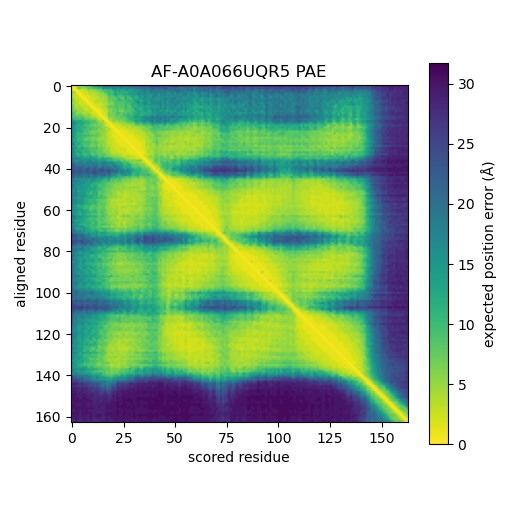774 C CA . HIS A 1 99 ? -16.903 -5.827 9.322 1.00 83.94 99 HIS A CA 1
ATOM 775 C C . HIS A 1 99 ? -16.555 -5.497 10.781 1.00 83.94 99 HIS A C 1
ATOM 777 O O . HIS A 1 99 ? -17.400 -5.600 11.671 1.00 83.94 99 HIS A O 1
ATOM 783 N N . LEU A 1 100 ? -15.330 -5.024 11.023 1.00 79.12 100 LEU A N 1
ATOM 784 C CA . LEU A 1 100 ? -14.855 -4.611 12.343 1.00 79.12 100 LEU A CA 1
ATOM 785 C C . LEU A 1 100 ? -15.429 -3.262 12.808 1.00 79.12 100 LEU A C 1
ATOM 787 O O . LEU A 1 100 ? -15.161 -2.861 13.943 1.00 79.12 100 LEU A O 1
ATOM 791 N N . LYS A 1 101 ? -16.220 -2.572 11.966 1.00 78.88 101 LYS A N 1
ATOM 792 C CA . LYS A 1 101 ? -16.823 -1.257 12.244 1.00 78.88 101 LYS A CA 1
ATOM 793 C C . LYS A 1 101 ? -15.798 -0.272 12.822 1.00 78.88 101 LYS A C 1
ATOM 795 O O . LYS A 1 101 ? -16.072 0.417 13.808 1.00 78.88 101 LYS A O 1
ATOM 800 N N . ILE A 1 102 ? -14.603 -0.229 12.227 1.00 74.06 102 ILE A N 1
ATOM 801 C CA . ILE A 1 102 ? -13.483 0.596 12.709 1.00 74.06 102 ILE A CA 1
ATOM 802 C C . ILE A 1 102 ? -13.863 2.082 12.740 1.00 74.06 102 ILE A C 1
ATOM 804 O O . ILE A 1 102 ? -13.467 2.797 13.655 1.00 74.06 102 ILE A O 1
ATOM 808 N N . GLU A 1 103 ? -14.714 2.527 11.817 1.00 71.75 103 GLU A N 1
ATOM 809 C CA . GLU A 1 103 ? -15.230 3.898 11.772 1.00 71.75 103 GLU A CA 1
ATOM 810 C C . GLU A 1 103 ? -16.025 4.299 13.030 1.00 71.75 103 GLU A C 1
ATOM 812 O O . GLU A 1 103 ? -15.991 5.457 13.442 1.00 71.75 103 GLU A O 1
ATOM 817 N N . ASN A 1 104 ? -16.651 3.332 13.707 1.00 71.44 104 ASN A N 1
ATOM 818 C CA . ASN A 1 104 ? -17.399 3.541 14.951 1.00 71.44 104 ASN A CA 1
ATOM 819 C C . ASN A 1 104 ? -16.549 3.320 16.213 1.00 71.44 104 ASN A C 1
ATOM 821 O O . ASN A 1 104 ? -17.069 3.375 17.325 1.00 71.44 104 ASN A O 1
ATOM 825 N N . THR A 1 105 ? -15.256 3.015 16.062 1.00 69.38 105 THR A N 1
ATOM 826 C CA . THR A 1 105 ? -14.359 2.724 17.182 1.00 69.38 105 THR A CA 1
ATOM 827 C C . THR A 1 105 ? -13.295 3.808 17.294 1.00 69.38 105 THR A C 1
ATOM 829 O O . THR A 1 105 ? -12.500 4.008 16.380 1.00 69.38 105 THR A O 1
ATOM 832 N N . ASP A 1 106 ? -13.238 4.478 18.443 1.00 66.56 106 ASP A N 1
ATOM 833 C CA . ASP A 1 106 ? -12.269 5.556 18.679 1.00 66.56 106 ASP A CA 1
ATOM 834 C C . ASP A 1 106 ? -10.985 5.095 19.390 1.00 66.56 106 ASP A C 1
A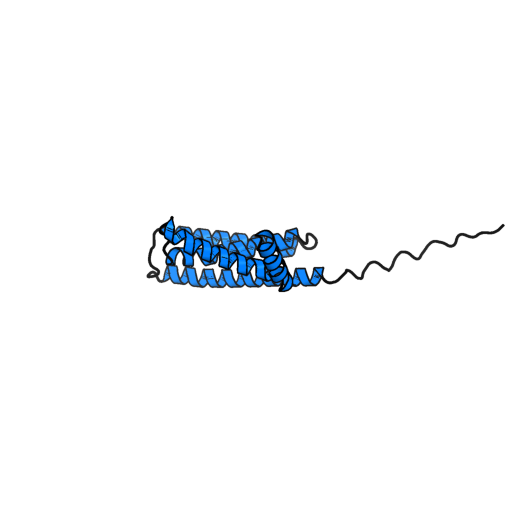TOM 836 O O . ASP A 1 106 ? -10.032 5.863 19.465 1.00 66.56 106 ASP A O 1
ATOM 840 N N . ASN A 1 107 ? -10.922 3.839 19.858 1.00 63.75 107 ASN A N 1
ATOM 841 C CA . ASN A 1 107 ? -9.788 3.302 20.620 1.00 63.75 107 ASN A CA 1
ATOM 842 C C . ASN A 1 107 ? -9.348 1.893 20.182 1.00 63.75 107 ASN A C 1
ATOM 844 O O . ASN A 1 107 ? -10.165 1.014 19.912 1.00 63.75 107 ASN A O 1
ATOM 848 N N . CYS A 1 108 ? -8.036 1.634 20.256 1.00 61.28 108 CYS A N 1
ATOM 849 C CA . CYS A 1 108 ? -7.391 0.357 19.901 1.00 61.28 108 CYS A CA 1
ATOM 850 C C . CYS A 1 108 ? -7.523 -0.745 20.978 1.00 61.28 108 CYS A C 1
ATOM 852 O O . CYS A 1 108 ? -6.813 -1.747 20.952 1.00 61.28 108 CYS A O 1
ATOM 854 N N . ASN A 1 109 ? -8.421 -0.591 21.956 1.00 65.81 109 ASN A N 1
ATOM 855 C CA . ASN A 1 109 ? -8.410 -1.427 23.167 1.00 65.81 109 ASN A CA 1
ATOM 856 C C . ASN A 1 109 ? -8.863 -2.884 22.928 1.00 65.81 109 ASN A C 1
ATOM 858 O O . ASN A 1 109 ? -8.849 -3.724 23.824 1.00 65.81 109 ASN A O 1
ATOM 862 N N . LYS A 1 110 ? -9.284 -3.206 21.703 1.00 74.81 110 LYS A N 1
ATOM 863 C CA . LYS A 1 110 ? -9.763 -4.533 21.331 1.00 74.81 110 LYS A CA 1
ATOM 864 C C . LYS A 1 110 ? -8.649 -5.326 20.649 1.00 74.81 110 LYS A C 1
ATOM 866 O O . LYS A 1 110 ? -8.234 -5.013 19.535 1.00 74.81 110 LYS A O 1
ATOM 871 N N . LYS A 1 111 ? -8.221 -6.417 21.291 1.00 78.88 111 LYS A N 1
ATOM 872 C CA . LYS A 1 111 ? -7.123 -7.295 20.837 1.00 78.88 111 LYS A CA 1
ATOM 873 C C . LYS A 1 111 ? -7.277 -7.787 19.388 1.00 78.88 111 LYS A C 1
ATOM 875 O O . LYS A 1 111 ? -6.283 -7.905 18.678 1.00 78.88 111 LYS A O 1
ATOM 880 N N . TYR A 1 112 ? -8.505 -8.036 18.930 1.00 78.56 112 TYR A N 1
ATOM 881 C CA . TYR A 1 112 ? -8.777 -8.465 17.553 1.00 78.56 112 TYR A CA 1
ATOM 882 C C . TYR A 1 112 ? -8.549 -7.357 16.513 1.00 78.56 112 TYR A C 1
ATOM 884 O O . TYR A 1 112 ? -8.071 -7.649 15.421 1.00 78.56 112 TYR A O 1
ATOM 892 N N . ILE A 1 113 ? -8.817 -6.093 16.862 1.00 80.31 113 ILE A N 1
ATOM 893 C CA . ILE A 1 113 ? -8.583 -4.937 15.987 1.00 80.31 113 ILE A CA 1
ATOM 894 C C . ILE A 1 113 ? -7.080 -4.713 15.824 1.00 80.31 113 ILE A C 1
ATOM 896 O O . ILE A 1 113 ? -6.605 -4.539 14.706 1.00 80.31 113 ILE A O 1
ATOM 900 N N . ASN A 1 114 ? -6.320 -4.817 16.918 1.00 81.19 114 ASN A N 1
ATOM 901 C CA . ASN A 1 114 ? -4.864 -4.714 16.867 1.00 81.19 114 ASN A CA 1
ATOM 902 C C . ASN A 1 114 ? -4.233 -5.873 16.068 1.00 81.19 114 ASN A C 1
ATOM 904 O O . ASN A 1 114 ? -3.333 -5.663 15.262 1.00 81.19 114 ASN A 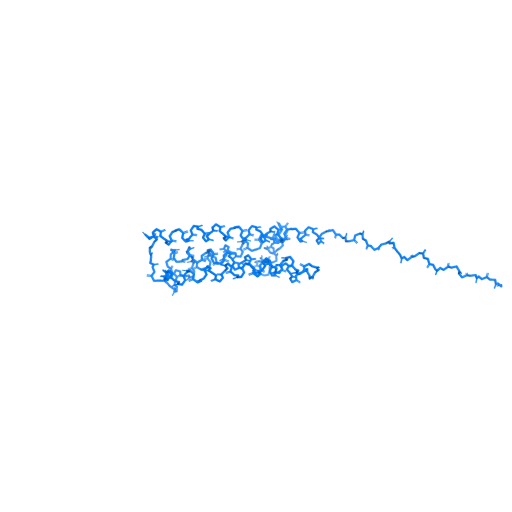O 1
ATOM 908 N N . ARG A 1 115 ? -4.745 -7.105 16.219 1.00 82.94 115 ARG A N 1
ATOM 909 C CA . ARG A 1 115 ? -4.271 -8.260 15.435 1.00 82.94 115 ARG A CA 1
ATOM 910 C C . ARG A 1 115 ? -4.559 -8.100 13.941 1.00 82.94 115 ARG A C 1
ATOM 912 O O . ARG A 1 115 ? -3.686 -8.396 13.125 1.00 82.94 115 ARG A O 1
ATOM 919 N N . TYR A 1 116 ? -5.751 -7.617 13.586 1.00 84.25 116 TYR A N 1
ATOM 920 C CA . TYR A 1 116 ? -6.089 -7.259 12.208 1.00 84.25 116 TYR A CA 1
ATOM 921 C C . TYR A 1 116 ? -5.148 -6.172 11.679 1.00 84.25 116 TYR A C 1
ATOM 923 O O . TYR A 1 116 ? -4.579 -6.335 10.608 1.00 84.25 116 TYR A O 1
ATOM 931 N N . PHE A 1 117 ? -4.927 -5.103 12.444 1.00 85.31 117 PHE A N 1
ATOM 932 C CA . PHE A 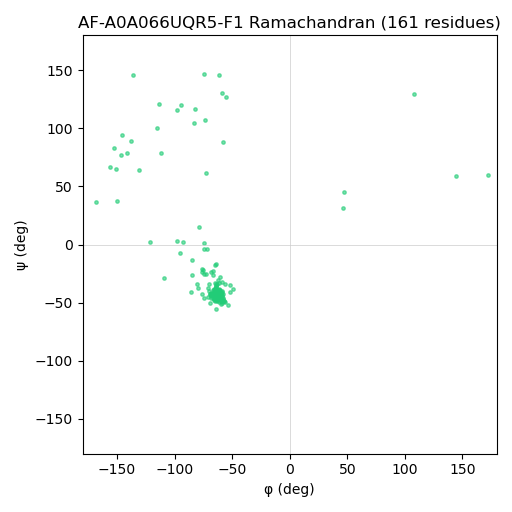1 117 ? -4.038 -4.017 12.044 1.00 85.31 117 PHE A CA 1
ATOM 933 C C . PHE A 1 117 ? -2.613 -4.507 11.776 1.00 85.31 117 PHE A C 1
ATOM 935 O O . PHE A 1 117 ? -2.078 -4.253 10.702 1.00 85.31 117 PHE A O 1
ATOM 942 N N . LEU A 1 118 ? -2.023 -5.263 12.706 1.00 86.25 118 LEU A N 1
ATOM 943 C CA . LEU A 1 118 ? -0.648 -5.747 12.586 1.00 86.25 118 LEU A CA 1
ATOM 944 C C . LEU A 1 118 ? -0.477 -6.700 11.392 1.00 86.25 118 LEU A C 1
ATOM 946 O O . LEU A 1 118 ? 0.462 -6.562 10.611 1.00 86.25 118 LEU A O 1
ATOM 950 N N . SER A 1 119 ? -1.407 -7.648 11.225 1.00 85.06 119 SER A N 1
ATOM 951 C CA . SER A 1 119 ? -1.383 -8.592 10.098 1.00 85.06 119 SER A CA 1
ATOM 952 C C . SER A 1 119 ? -1.632 -7.893 8.762 1.00 85.06 119 SER A C 1
ATOM 954 O O . SER A 1 119 ? -0.914 -8.137 7.794 1.00 85.06 119 SER A O 1
ATOM 956 N N . SER A 1 120 ? -2.592 -6.968 8.714 1.00 87.38 120 SER A N 1
ATOM 957 C CA . SER A 1 120 ? -2.883 -6.177 7.522 1.00 87.38 120 SER A CA 1
ATOM 958 C C . SER A 1 120 ? -1.704 -5.282 7.147 1.00 87.38 120 SER A C 1
ATOM 960 O O . SER A 1 120 ? -1.349 -5.234 5.972 1.00 87.38 120 SER A O 1
ATOM 962 N N . MET A 1 121 ? -1.046 -4.635 8.114 1.00 87.81 121 MET A N 1
ATOM 963 C CA . MET A 1 121 ? 0.180 -3.859 7.893 1.00 87.81 121 MET A CA 1
ATOM 964 C C . MET A 1 121 ? 1.298 -4.716 7.320 1.00 87.81 121 MET A C 1
ATOM 966 O O . MET A 1 121 ? 1.883 -4.343 6.309 1.00 87.81 121 MET A O 1
ATOM 970 N N . PHE A 1 122 ? 1.558 -5.878 7.920 1.00 88.94 122 PHE A N 1
ATOM 971 C CA . PHE A 1 122 ? 2.602 -6.786 7.455 1.00 88.94 122 PHE A CA 1
ATOM 972 C C . PHE A 1 122 ? 2.388 -7.200 5.993 1.00 88.94 122 PHE A C 1
ATOM 974 O O . PHE A 1 122 ? 3.289 -7.055 5.170 1.00 88.94 122 PHE A O 1
ATOM 981 N N . ILE A 1 123 ? 1.166 -7.614 5.639 1.00 89.31 123 ILE A N 1
ATOM 982 C CA . ILE A 1 123 ? 0.806 -7.961 4.255 1.00 89.31 123 ILE A CA 1
ATOM 983 C C . ILE A 1 123 ? 0.972 -6.754 3.323 1.00 89.31 123 ILE A C 1
ATOM 985 O O . ILE A 1 123 ? 1.456 -6.899 2.204 1.00 89.31 123 ILE A O 1
ATOM 989 N N . SER A 1 124 ? 0.596 -5.558 3.779 1.00 88.44 124 SER A N 1
ATOM 990 C CA . SER A 1 124 ? 0.698 -4.338 2.969 1.00 88.44 124 SER A CA 1
ATOM 991 C C . SER A 1 124 ? 2.149 -3.969 2.673 1.00 88.44 124 SER A C 1
ATOM 993 O O . SER A 1 124 ? 2.467 -3.631 1.538 1.00 88.44 124 SER A O 1
ATOM 995 N N . ILE A 1 125 ? 3.035 -4.076 3.668 1.00 87.19 125 ILE A N 1
ATOM 996 C CA . ILE A 1 125 ? 4.473 -3.838 3.494 1.00 87.19 125 ILE A CA 1
ATOM 997 C C . ILE A 1 125 ? 5.049 -4.841 2.497 1.00 87.19 125 ILE A C 1
ATOM 999 O O . ILE A 1 125 ? 5.748 -4.430 1.576 1.00 87.19 125 ILE A O 1
ATOM 1003 N N . LEU A 1 126 ? 4.717 -6.130 2.626 1.00 87.94 126 LEU A N 1
ATOM 1004 C CA . LEU A 1 126 ? 5.165 -7.140 1.665 1.00 87.94 126 LEU A CA 1
ATOM 1005 C C . LEU A 1 126 ? 4.689 -6.813 0.246 1.00 87.94 126 LEU A C 1
ATOM 1007 O O . LEU A 1 126 ? 5.502 -6.803 -0.672 1.00 87.94 126 LEU A O 1
ATOM 1011 N N . MET A 1 127 ? 3.407 -6.481 0.064 1.00 86.06 127 MET A N 1
ATOM 1012 C CA . MET A 1 127 ? 2.878 -6.080 -1.244 1.00 86.06 127 MET A CA 1
ATOM 1013 C C . MET A 1 127 ? 3.609 -4.866 -1.820 1.00 86.06 127 MET A C 1
ATOM 1015 O O . MET A 1 127 ? 3.924 -4.855 -3.008 1.00 86.06 127 MET A O 1
ATOM 1019 N N . LEU A 1 128 ? 3.896 -3.857 -0.995 1.00 85.69 128 LEU A N 1
ATOM 1020 C CA . LEU A 1 128 ? 4.617 -2.665 -1.429 1.00 85.69 128 LEU A CA 1
ATOM 1021 C C . LEU A 1 128 ? 6.053 -2.997 -1.847 1.00 85.69 128 LEU A C 1
ATOM 1023 O O . LEU A 1 128 ? 6.477 -2.579 -2.918 1.00 85.69 128 LEU A O 1
ATOM 1027 N N . VAL A 1 129 ? 6.775 -3.786 -1.045 1.00 85.94 129 VAL A N 1
ATOM 1028 C CA . VAL A 1 129 ? 8.144 -4.225 -1.358 1.00 85.94 129 VAL A CA 1
ATOM 1029 C C . VAL A 1 129 ? 8.170 -5.021 -2.660 1.00 85.94 129 VAL A C 1
ATOM 1031 O O . VAL A 1 129 ? 8.971 -4.715 -3.535 1.00 85.94 129 VAL A O 1
ATOM 1034 N N . PHE A 1 130 ? 7.262 -5.985 -2.838 1.00 83.88 130 PHE A N 1
ATOM 1035 C CA . PHE A 1 130 ? 7.162 -6.733 -4.094 1.00 83.88 130 PHE A CA 1
ATOM 1036 C C . PHE A 1 130 ? 6.862 -5.822 -5.285 1.00 83.88 130 PHE A C 1
ATOM 1038 O O . PHE A 1 130 ? 7.484 -5.967 -6.330 1.00 83.88 130 PHE A O 1
ATOM 1045 N N . SER A 1 131 ? 5.962 -4.851 -5.126 1.00 82.25 131 SER A N 1
ATOM 1046 C CA . SER A 1 131 ? 5.635 -3.901 -6.197 1.00 82.25 131 SER A CA 1
ATOM 1047 C C . SER A 1 131 ? 6.841 -3.030 -6.569 1.00 82.25 131 SER A C 1
ATOM 1049 O O . SER A 1 131 ? 7.078 -2.783 -7.749 1.00 82.25 131 SER A O 1
ATOM 1051 N N . ILE A 1 132 ? 7.633 -2.607 -5.577 1.00 82.56 132 ILE A N 1
ATOM 1052 C CA . ILE A 1 132 ? 8.888 -1.871 -5.784 1.00 82.56 132 ILE A CA 1
ATOM 1053 C C . ILE A 1 132 ? 9.903 -2.720 -6.547 1.00 82.56 132 ILE A C 1
ATOM 1055 O O . ILE A 1 132 ? 10.447 -2.249 -7.540 1.00 82.56 132 ILE A O 1
ATOM 1059 N N . LEU A 1 133 ? 10.117 -3.970 -6.129 1.00 82.31 133 LEU A N 1
ATOM 1060 C CA . LEU A 1 133 ? 11.050 -4.884 -6.794 1.00 82.31 133 LEU A CA 1
ATOM 1061 C C . LEU A 1 133 ? 10.661 -5.138 -8.252 1.00 82.31 133 LEU A C 1
ATOM 1063 O O . LEU A 1 133 ? 11.519 -5.124 -9.127 1.00 82.31 133 LEU A O 1
ATOM 1067 N N . ILE A 1 134 ? 9.366 -5.325 -8.513 1.00 78.06 134 ILE A N 1
ATOM 1068 C CA . ILE A 1 134 ? 8.835 -5.501 -9.864 1.00 78.06 134 ILE A CA 1
ATOM 1069 C C . ILE A 1 134 ? 9.177 -4.280 -10.729 1.00 78.06 134 ILE A C 1
ATOM 1071 O O . ILE A 1 134 ? 9.715 -4.439 -11.820 1.00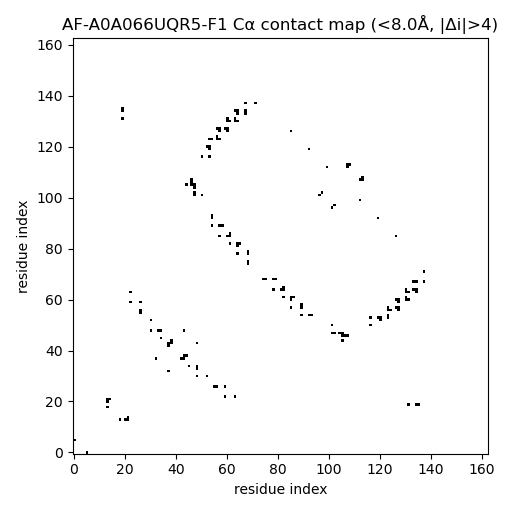 78.06 134 ILE A O 1
ATOM 1075 N N . MET A 1 135 ? 8.932 -3.060 -10.243 1.00 75.56 135 MET A N 1
ATOM 1076 C CA . MET A 1 135 ? 9.276 -1.858 -11.007 1.00 75.56 135 MET A CA 1
ATOM 1077 C C . MET A 1 135 ? 10.784 -1.689 -11.200 1.00 75.56 135 MET A C 1
ATOM 1079 O O . MET A 1 135 ? 11.202 -1.345 -12.297 1.00 75.56 135 MET A O 1
ATOM 1083 N N . GLN A 1 136 ? 11.600 -1.941 -10.173 1.00 76.31 136 GLN A N 1
ATOM 1084 C CA . GLN A 1 136 ? 13.060 -1.840 -10.281 1.00 76.31 136 GLN A CA 1
ATOM 1085 C C . GLN A 1 136 ? 13.616 -2.808 -11.329 1.00 76.31 136 GLN A C 1
ATOM 1087 O O . GLN A 1 136 ? 14.451 -2.427 -12.147 1.00 76.31 136 GLN A O 1
ATOM 1092 N N . GLU A 1 137 ? 13.117 -4.045 -11.348 1.00 75.62 137 GLU A N 1
ATOM 1093 C CA . GLU A 1 137 ? 13.464 -5.024 -12.377 1.00 75.62 137 GLU A CA 1
ATOM 1094 C C . GLU A 1 137 ? 13.048 -4.534 -13.774 1.00 75.62 137 GLU A C 1
ATOM 1096 O O . GLU A 1 137 ? 13.800 -4.678 -14.739 1.00 75.62 137 GLU A O 1
ATOM 1101 N N . TYR A 1 138 ? 11.881 -3.893 -13.892 1.00 71.62 138 TYR A N 1
ATOM 1102 C CA . TYR A 1 138 ? 11.424 -3.327 -15.161 1.00 71.62 138 TYR A CA 1
ATOM 1103 C C . TYR A 1 138 ? 12.224 -2.108 -15.620 1.00 71.62 138 TYR A C 1
ATOM 1105 O O . TYR A 1 138 ? 12.533 -2.013 -16.808 1.00 71.62 138 TYR A O 1
ATOM 1113 N N . GLU A 1 139 ? 12.600 -1.200 -14.722 1.00 69.06 139 GLU A N 1
ATOM 1114 C CA . GLU A 1 139 ? 13.505 -0.090 -15.038 1.00 69.06 139 GLU A CA 1
ATOM 1115 C C . GLU A 1 139 ? 14.850 -0.620 -15.545 1.00 69.06 139 GLU A C 1
ATOM 1117 O O . GLU A 1 139 ? 15.353 -0.153 -16.567 1.00 69.06 139 GLU A O 1
ATOM 1122 N N . ASN A 1 140 ? 15.393 -1.648 -14.889 1.00 68.44 140 ASN A N 1
ATOM 1123 C CA . ASN A 1 140 ? 16.667 -2.254 -15.264 1.00 68.44 140 ASN A CA 1
ATOM 1124 C C . ASN A 1 140 ? 16.604 -2.936 -16.643 1.00 68.44 140 ASN A C 1
ATOM 1126 O O . ASN A 1 140 ? 17.482 -2.733 -17.481 1.00 68.44 140 ASN A O 1
ATOM 1130 N N . LYS A 1 141 ? 15.525 -3.679 -16.933 1.00 62.88 141 LYS A N 1
ATOM 1131 C CA . LYS A 1 141 ? 15.294 -4.267 -18.266 1.00 62.88 141 LYS A CA 1
ATOM 1132 C C . LYS A 1 141 ? 15.106 -3.214 -19.359 1.00 62.88 141 LYS A C 1
ATOM 1134 O O . LYS A 1 141 ? 15.535 -3.439 -20.485 1.00 62.88 141 LYS A O 1
ATOM 1139 N N . SER A 1 142 ? 14.495 -2.075 -19.035 1.00 56.06 142 SER A N 1
ATOM 1140 C CA . SER A 1 142 ? 14.275 -0.970 -19.982 1.00 56.06 142 SER A CA 1
ATOM 1141 C C . SER A 1 142 ? 15.555 -0.163 -20.260 1.00 56.06 142 SER A C 1
ATOM 1143 O O . SER A 1 142 ? 15.650 0.498 -21.291 1.00 56.06 142 SER A O 1
ATOM 1145 N N . ALA A 1 143 ? 16.540 -0.213 -19.354 1.00 52.91 143 ALA A N 1
ATOM 1146 C CA . ALA A 1 143 ? 17.822 0.486 -19.468 1.00 52.91 143 ALA A CA 1
ATOM 1147 C C . ALA A 1 143 ? 18.887 -0.281 -20.277 1.00 52.91 143 ALA A C 1
ATOM 1149 O O . ALA A 1 143 ? 19.891 0.314 -20.675 1.00 52.91 143 ALA A O 1
ATOM 1150 N N . MET A 1 144 ? 18.686 -1.573 -20.562 1.00 39.62 144 MET A N 1
ATOM 1151 C CA . MET A 1 144 ? 19.477 -2.258 -21.584 1.00 39.62 144 MET A CA 1
ATOM 1152 C C . MET A 1 144 ? 18.876 -1.951 -22.960 1.00 39.62 144 MET A C 1
ATOM 1154 O O . MET A 1 144 ? 17.747 -2.370 -23.225 1.00 39.62 144 MET A O 1
ATOM 1158 N N . PRO A 1 145 ? 19.598 -1.273 -23.876 1.00 38.47 145 PRO A N 1
ATOM 1159 C CA . PRO A 1 145 ? 19.199 -1.313 -25.269 1.00 38.47 145 PRO A CA 1
ATOM 1160 C C . PRO A 1 145 ? 19.225 -2.783 -25.680 1.00 38.47 145 PRO A C 1
ATOM 1162 O O . PRO A 1 145 ? 20.204 -3.487 -25.426 1.00 38.47 145 PRO A O 1
ATOM 1165 N N . SER A 1 146 ? 18.145 -3.251 -26.294 1.00 40.34 146 SER A N 1
ATOM 1166 C CA . SER A 1 146 ? 18.112 -4.528 -26.986 1.00 40.34 146 SER A CA 1
ATOM 1167 C C . SER A 1 146 ? 19.191 -4.530 -28.074 1.00 40.34 146 SER A C 1
ATOM 1169 O O . SER A 1 146 ? 18.964 -4.179 -29.229 1.00 40.34 146 SER A O 1
ATOM 1171 N N . SER A 1 147 ? 20.404 -4.942 -27.713 1.00 37.28 147 SER A N 1
ATOM 1172 C CA . SER A 1 147 ? 21.474 -5.313 -28.630 1.00 37.28 147 SER A CA 1
ATOM 1173 C C . SER A 1 147 ? 21.123 -6.657 -29.265 1.00 37.28 147 SER A C 1
ATOM 1175 O O . SER A 1 147 ? 21.784 -7.675 -29.087 1.00 37.28 147 SER A O 1
ATOM 1177 N N . THR A 1 148 ? 20.014 -6.692 -29.997 1.00 40.88 148 THR A N 1
ATOM 1178 C CA . THR A 1 148 ? 19.643 -7.821 -30.847 1.00 40.88 148 THR A CA 1
ATOM 1179 C C . THR A 1 148 ? 18.806 -7.305 -32.008 1.00 40.88 148 THR A C 1
ATOM 1181 O O . THR A 1 148 ? 17.622 -7.582 -32.108 1.00 40.88 148 THR A O 1
ATOM 1184 N N . ASN A 1 149 ? 19.432 -6.495 -32.862 1.00 36.62 149 ASN A N 1
ATOM 1185 C CA . ASN A 1 149 ? 19.010 -6.259 -34.244 1.00 36.62 149 ASN A CA 1
ATOM 1186 C C . ASN A 1 149 ? 20.226 -5.795 -35.063 1.00 36.62 149 ASN A C 1
ATOM 1188 O O . ASN A 1 149 ? 20.317 -4.652 -35.498 1.00 36.62 149 ASN A O 1
ATOM 1192 N N . SER A 1 150 ? 21.206 -6.681 -35.242 1.00 37.69 150 SER A N 1
ATOM 1193 C CA . SER A 1 150 ? 22.274 -6.492 -36.237 1.00 37.69 150 SER A CA 1
ATOM 1194 C C . SER A 1 150 ? 22.815 -7.818 -36.777 1.00 37.69 150 SER A C 1
ATOM 1196 O O . SER A 1 150 ? 24.005 -7.959 -37.033 1.00 37.69 150 SER A O 1
ATOM 1198 N N . VAL A 1 151 ? 21.942 -8.808 -36.977 1.00 39.81 151 VAL A N 1
ATOM 1199 C CA . VAL A 1 151 ? 22.266 -9.993 -37.784 1.00 39.81 151 VAL A CA 1
ATOM 1200 C C . VAL A 1 151 ? 21.024 -10.371 -38.583 1.00 39.81 151 VAL A C 1
ATOM 1202 O O . VAL A 1 151 ? 20.284 -11.231 -38.140 1.00 39.81 151 VAL A O 1
ATOM 1205 N N . LEU A 1 152 ? 20.744 -9.669 -39.690 1.00 38.75 152 LEU A N 1
ATOM 1206 C CA . LEU A 1 152 ? 20.071 -10.185 -40.904 1.00 38.75 152 LEU A CA 1
ATOM 1207 C C . LEU A 1 152 ? 19.750 -9.047 -41.901 1.00 38.75 152 LEU A C 1
ATOM 1209 O O . LEU A 1 152 ? 18.611 -8.824 -42.286 1.00 38.75 152 LEU A O 1
ATOM 1213 N N . THR A 1 153 ? 20.773 -8.335 -42.369 1.00 36.75 153 THR A N 1
ATOM 1214 C CA . THR A 1 153 ? 20.709 -7.553 -43.620 1.00 36.75 153 THR A CA 1
ATOM 1215 C C . THR A 1 153 ? 22.093 -7.582 -44.253 1.00 36.75 153 THR A C 1
ATOM 1217 O O . THR A 1 153 ? 22.900 -6.673 -44.115 1.00 36.75 153 THR A O 1
ATOM 1220 N N . GLY A 1 154 ? 22.414 -8.715 -44.872 1.00 33.72 154 GLY A N 1
ATOM 1221 C CA . GLY A 1 154 ? 23.718 -8.956 -45.491 1.00 33.72 154 GLY A CA 1
ATOM 1222 C C . GLY A 1 154 ? 23.718 -10.199 -46.371 1.00 33.72 154 GLY A C 1
ATOM 1223 O O . GLY A 1 154 ? 24.678 -10.959 -46.367 1.00 33.72 154 GLY A O 1
ATOM 1224 N N . ALA A 1 155 ? 22.617 -10.456 -47.074 1.00 40.91 155 ALA A N 1
ATOM 1225 C CA . ALA A 1 155 ? 22.545 -11.490 -48.095 1.00 40.91 155 ALA A CA 1
ATOM 1226 C C . ALA A 1 155 ? 21.610 -11.002 -49.203 1.00 40.91 155 ALA A C 1
ATOM 1228 O O . ALA A 1 155 ? 20.395 -11.139 -49.091 1.00 40.91 155 ALA A O 1
ATOM 1229 N N . GLY A 1 156 ? 22.181 -10.401 -50.249 1.00 37.47 156 GLY A N 1
ATOM 1230 C CA . GLY A 1 156 ? 21.438 -10.113 -51.473 1.00 37.47 156 GLY A CA 1
ATOM 1231 C C . GLY A 1 156 ? 21.800 -8.815 -52.181 1.00 37.47 156 GLY A C 1
ATOM 1232 O O . GLY A 1 156 ? 20.914 -8.009 -52.402 1.00 37.47 156 GLY A O 1
ATOM 1233 N N . GLU A 1 157 ? 23.056 -8.632 -52.590 1.00 37.47 157 GLU A N 1
ATOM 1234 C CA . GLU A 1 157 ? 23.346 -7.798 -53.766 1.00 37.47 157 GLU A CA 1
ATOM 1235 C C . GLU A 1 157 ? 24.655 -8.261 -54.424 1.00 37.47 157 GLU A C 1
ATOM 1237 O O . GLU A 1 157 ? 25.749 -7.771 -54.162 1.00 37.47 157 GLU A O 1
ATOM 1242 N N . LYS A 1 158 ? 24.540 -9.296 -55.263 1.00 36.25 158 LYS A N 1
ATOM 1243 C CA . LYS A 1 158 ? 25.483 -9.563 -56.354 1.00 36.25 158 LYS A CA 1
ATOM 1244 C C . LYS A 1 158 ? 24.721 -9.316 -57.656 1.00 36.25 158 LYS A C 1
ATOM 1246 O O . LYS A 1 158 ? 24.214 -10.246 -58.273 1.00 36.25 158 LYS A O 1
ATOM 1251 N N . GLY A 1 159 ? 24.576 -8.039 -58.001 1.00 33.94 159 GLY A N 1
ATOM 1252 C CA . GLY A 1 159 ? 24.183 -7.586 -59.330 1.00 33.94 159 GLY A CA 1
ATOM 1253 C C . GLY A 1 159 ? 25.414 -7.549 -60.228 1.00 33.94 159 GLY A C 1
ATOM 1254 O O . GLY A 1 159 ? 26.279 -6.696 -60.061 1.00 33.94 159 GLY A O 1
ATOM 1255 N N . VAL A 1 160 ? 25.501 -8.537 -61.112 1.00 39.38 160 VAL A N 1
ATOM 1256 C CA . VAL A 1 160 ? 26.388 -8.607 -62.278 1.00 39.38 160 VAL A CA 1
ATOM 1257 C C . VAL A 1 160 ? 26.163 -7.367 -63.150 1.00 39.38 160 VAL A C 1
ATOM 1259 O O . VAL A 1 160 ? 25.025 -7.115 -63.530 1.00 39.38 160 VAL A O 1
ATOM 1262 N N . ASN A 1 161 ? 27.227 -6.639 -63.489 1.00 35.91 161 ASN A N 1
ATOM 1263 C CA . ASN A 1 161 ? 27.261 -5.804 -64.690 1.00 35.91 161 ASN A CA 1
ATOM 1264 C C . ASN A 1 161 ? 28.328 -6.389 -65.618 1.00 35.91 161 ASN A C 1
ATOM 1266 O O . ASN A 1 161 ? 29.521 -6.188 -65.392 1.00 35.91 161 ASN A O 1
ATOM 1270 N N . ASP A 1 162 ? 27.855 -7.143 -66.607 1.00 34.97 162 ASP A N 1
ATOM 1271 C CA . ASP A 1 162 ? 28.500 -7.302 -67.906 1.00 34.97 162 ASP A CA 1
ATOM 1272 C C . ASP A 1 162 ? 27.857 -6.261 -68.837 1.00 34.97 162 ASP A C 1
ATOM 1274 O O . ASP A 1 162 ? 26.629 -6.242 -68.952 1.00 34.97 162 ASP A O 1
ATOM 1278 N N . ASP A 1 163 ? 28.690 -5.361 -69.371 1.00 35.25 163 ASP A N 1
ATOM 1279 C CA . ASP A 1 163 ? 28.664 -4.709 -70.701 1.00 35.25 163 ASP A CA 1
ATOM 1280 C C . ASP A 1 163 ? 29.487 -3.405 -70.680 1.00 35.25 163 ASP A C 1
ATOM 1282 O O . ASP A 1 163 ? 29.092 -2.426 -70.001 1.00 35.25 163 ASP A O 1
#

Secondary structure (DSSP, 8-state):
--HHHHHHHHHHHHHHT-TTHHHHHHHHHHHHHHHHHHHHHS---HHHHHHHHHHHHHHHHHHHHHHHHHH-TTSHHHHHHHHHHHHHHHHHHHHHHHHTTGGG------HHHHHHHHHHHHHHHHHHHHHHHHHHHHHHHHHS------SSS-S--------

pLDDT: mean 71.38, std 15.68, range [33.72, 91.0]

Mean predicted aligned error: 12.91 Å

Organism: NCBI:txid212667

Radius of gyration: 23.91 Å; Cα contacts (8 Å, |Δi|>4): 88; chains: 1; bounding box: 46×44×94 Å

Solvent-accessible surface area (backbone atoms only — not comparable to full-atom values): 9530 Å² total; per-residue (Å²): 135,56,73,64,58,54,51,52,53,52,48,51,56,41,52,74,75,37,66,72,52,48,63,57,53,51,51,51,50,51,51,52,49,48,54,63,50,24,62,75,78,61,78,53,48,70,60,50,53,58,68,45,43,33,54,55,40,36,50,53,21,38,55,45,39,50,50,48,43,73,77,44,72,88,59,54,66,67,52,46,53,54,36,54,53,44,50,52,54,43,52,51,52,51,51,50,46,59,73,66,43,45,92,83,47,88,67,78,84,45,71,67,60,47,50,49,47,54,53,45,36,53,54,16,52,50,47,34,53,53,30,40,52,53,44,53,53,50,54,55,61,68,68,50,76,81,91,77,82,87,86,87,88,86,84,87,84,87,79,85,82,89,132

Nearest PDB structures (foldseek):
  2lk4-assembly1_A  TM=3.488E-01  e=9.294E+00  Homo sapiens

Sequence (163 aa):
MSIKDVVTNASEWLVGNGSWLFPIVLLLLSFLLRWGWGRGFSKINFFKLIMVFPIDIKIMACTFVLAAMVLNPSDPFGVGIFLIFGLVLLGVSIGFYNHLKIENTDNCNKKYINRYFLSSMFISILMLVFSILIMQEYENKSAMPSSTNSVLTGAGEKGVNDD